Protein AF-A0A176XAB1-F1 (afdb_monomer)

Solvent-accessible surface area (backbone atoms only — not comparable to full-atom values): 5739 Å² total; per-residue (Å²): 133,85,76,80,82,69,44,54,36,73,72,29,60,82,72,71,76,49,93,66,67,41,78,33,95,56,59,44,84,78,23,66,32,68,86,67,48,60,92,61,59,39,44,29,34,32,32,67,84,77,63,50,66,14,38,51,61,60,70,61,45,45,73,74,44,69,91,46,46,40,71,70,46,47,72,27,36,28,30,73,88,79,63,42,63,61,81,31,36,42,28,39,26,55,64,72,130

Sequence (97 aa):
MRHRKSIDLTRAPEPPYVERPKEVGDLYDIAGKFSDLSGWALIGGRCARCEREGWINRDWLEAKFPNAIISELSGKLRCRKCENRGGNRWILGKRHR

Secondary structure (DSSP, 8-state):
--PPP-EETTSPPPPPP-S-PEEES-GGGT-SBGGGS-TTEEEEEE-TTT--EEEE-HHHHHHHSTT-BHHHHHTTEE-SSS---S--EEEEEE---

pLDDT: mean 79.42, std 11.17, range [41.34, 94.5]

Organism: Agrobacterium tumefaciens (NCBI:txid358)

Mean predicted aligned error: 6.34 Å

Radius of gyration: 12.53 Å; Cα contacts (8 Å, |Δi|>4): 186; chains: 1; bounding box: 28×32×32 Å

Foldseek 3Di:
DPDPDADEQVPADDDQDFPDKDWDQACCVVPQDLVRDDPQKWKWKADPPPRRIGTDDSVVVCVRQPPDTRVVRQQRYAYPVVRDRHPITMIIGGRDD

Structure (mmCIF, N/CA/C/O backbone):
data_AF-A0A176XAB1-F1
#
_entry.id   AF-A0A176XAB1-F1
#
loop_
_atom_site.group_PDB
_atom_site.id
_atom_site.type_symbol
_atom_site.label_atom_id
_atom_site.label_alt_id
_atom_site.label_comp_id
_atom_site.label_asym_id
_atom_site.label_entity_id
_atom_site.label_seq_id
_atom_site.pdbx_PDB_ins_code
_atom_site.Cartn_x
_atom_site.Cartn_y
_atom_site.Cartn_z
_atom_site.occupancy
_atom_site.B_iso_or_equiv
_atom_site.auth_seq_id
_atom_site.auth_comp_id
_atom_site.auth_asym_id
_atom_site.auth_atom_id
_atom_site.pdbx_PDB_model_num
ATOM 1 N N . MET A 1 1 ? 6.424 21.472 11.493 1.00 41.34 1 MET A N 1
ATOM 2 C CA . MET A 1 1 ? 6.193 20.007 11.518 1.00 41.34 1 MET A CA 1
ATOM 3 C C . MET A 1 1 ? 5.828 19.539 10.112 1.00 41.34 1 MET A C 1
ATOM 5 O O . MET A 1 1 ? 4.810 19.971 9.590 1.00 41.34 1 MET A O 1
ATOM 9 N N . ARG A 1 2 ? 6.657 18.717 9.448 1.00 49.06 2 ARG A N 1
ATOM 10 C CA . ARG A 1 2 ? 6.286 18.131 8.144 1.00 49.06 2 ARG A CA 1
ATOM 11 C C . ARG A 1 2 ? 5.167 17.119 8.384 1.00 49.06 2 ARG A C 1
ATOM 13 O O . ARG A 1 2 ? 5.390 16.119 9.062 1.00 49.06 2 ARG A O 1
ATOM 20 N N . HIS A 1 3 ? 3.973 17.375 7.854 1.00 55.09 3 HIS A N 1
ATOM 21 C CA . HIS A 1 3 ? 2.874 16.411 7.897 1.00 55.09 3 HIS A CA 1
ATOM 22 C C . HIS A 1 3 ? 3.369 15.070 7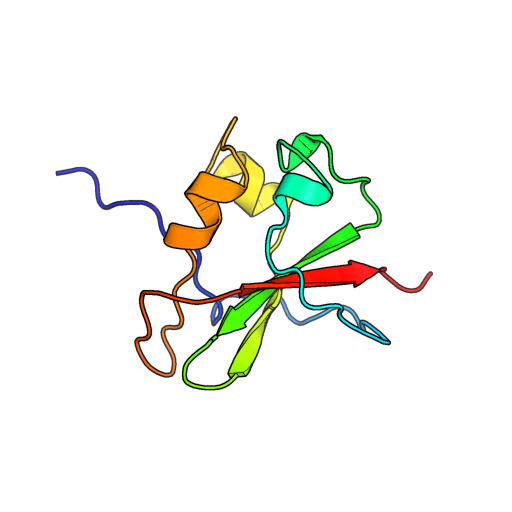.335 1.00 55.09 3 HIS A C 1
ATOM 24 O O . HIS A 1 3 ? 3.904 15.018 6.224 1.00 55.09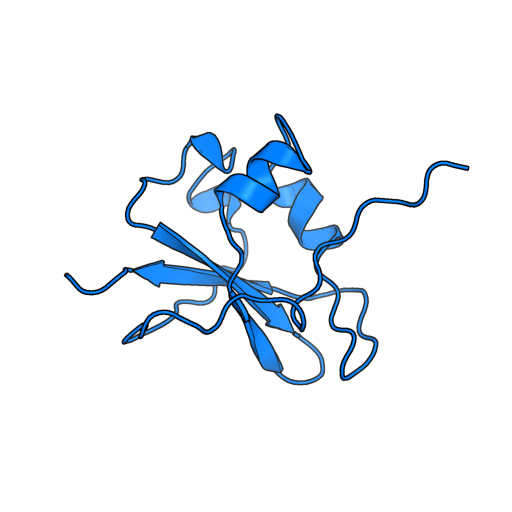 3 HIS A O 1
ATOM 30 N N . ARG A 1 4 ? 3.228 13.980 8.104 1.00 62.09 4 ARG A N 1
ATOM 31 C CA . ARG A 1 4 ? 3.572 12.633 7.625 1.00 62.09 4 ARG A CA 1
ATOM 32 C C . ARG A 1 4 ? 2.759 12.353 6.357 1.00 62.09 4 ARG A C 1
ATOM 34 O O . ARG A 1 4 ? 1.532 12.305 6.401 1.00 62.09 4 ARG A O 1
ATOM 41 N N . LYS A 1 5 ? 3.450 12.180 5.227 1.00 80.19 5 LYS A N 1
ATOM 42 C CA . LYS A 1 5 ? 2.851 11.789 3.944 1.00 80.19 5 LYS A CA 1
ATOM 43 C C . LYS A 1 5 ? 2.076 10.475 4.139 1.00 80.19 5 LYS A C 1
ATOM 45 O O . LYS A 1 5 ? 2.671 9.487 4.555 1.00 80.19 5 LYS A O 1
ATOM 50 N N . SER A 1 6 ? 0.775 10.462 3.847 1.00 86.62 6 SER A N 1
ATOM 51 C CA . SER A 1 6 ? -0.091 9.274 3.932 1.00 86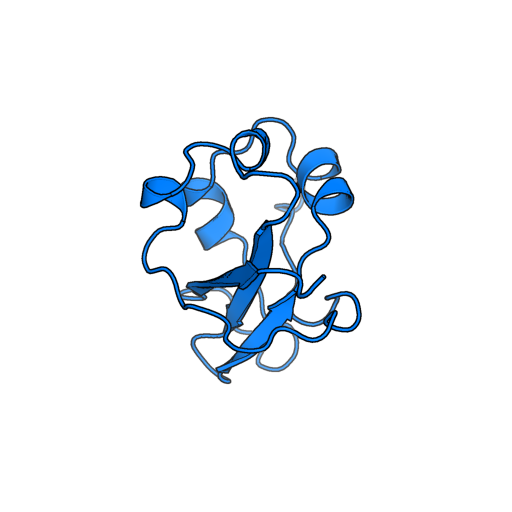.62 6 SER A CA 1
ATOM 52 C C . SER A 1 6 ? -0.551 8.788 2.555 1.00 86.62 6 SER A C 1
ATOM 54 O O . SER A 1 6 ? -0.497 9.538 1.573 1.00 86.62 6 SER A O 1
ATOM 56 N N . ILE A 1 7 ? -0.997 7.535 2.490 1.00 87.81 7 ILE A N 1
ATOM 57 C CA . ILE A 1 7 ? -1.597 6.902 1.311 1.00 87.81 7 ILE A CA 1
ATOM 58 C C . ILE A 1 7 ? -3.094 6.777 1.585 1.00 87.81 7 ILE A C 1
ATOM 60 O O . ILE A 1 7 ? -3.486 6.170 2.577 1.00 87.81 7 ILE A O 1
ATOM 64 N N . ASP A 1 8 ? -3.921 7.404 0.755 1.00 87.88 8 ASP A N 1
ATOM 65 C CA . ASP A 1 8 ? -5.366 7.469 0.966 1.00 87.88 8 ASP A CA 1
ATOM 66 C C . ASP A 1 8 ? -6.094 6.463 0.073 1.00 87.88 8 ASP A C 1
ATOM 68 O O . ASP A 1 8 ? -6.162 6.641 -1.141 1.00 87.88 8 ASP A O 1
ATOM 72 N N . LEU A 1 9 ? -6.677 5.440 0.697 1.00 85.44 9 LEU A N 1
ATOM 73 C CA . LEU A 1 9 ? -7.412 4.367 0.027 1.00 85.44 9 LEU A CA 1
ATOM 74 C C . LEU A 1 9 ? -8.712 4.844 -0.638 1.00 85.44 9 LEU A C 1
ATOM 76 O O . LEU A 1 9 ? -9.322 4.085 -1.380 1.00 85.44 9 LEU A O 1
ATOM 80 N N . THR A 1 10 ? -9.170 6.075 -0.384 1.00 82.69 10 THR A N 1
ATOM 81 C CA . THR A 1 10 ? -10.348 6.639 -1.070 1.00 82.69 10 THR A CA 1
ATOM 82 C C . THR A 1 10 ? -9.997 7.489 -2.284 1.00 82.69 10 THR 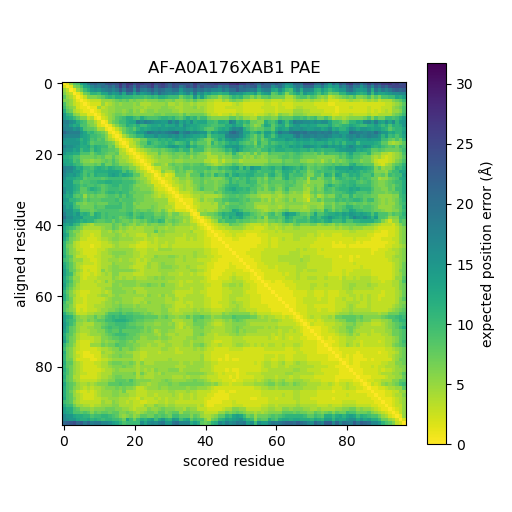A C 1
ATOM 84 O O . THR A 1 10 ? -10.891 7.859 -3.033 1.00 82.69 10 THR A O 1
ATOM 87 N N . ARG A 1 11 ? -8.714 7.822 -2.469 1.00 76.31 11 ARG A N 1
ATOM 88 C CA . ARG A 1 11 ? -8.197 8.576 -3.624 1.00 76.31 11 ARG A CA 1
ATOM 89 C C . ARG A 1 11 ? -7.589 7.673 -4.694 1.00 76.31 11 ARG A C 1
ATOM 91 O O . ARG A 1 11 ? -6.856 8.151 -5.556 1.00 76.31 11 ARG A O 1
ATOM 98 N N . ALA A 1 12 ? -7.865 6.378 -4.601 1.00 66.69 12 ALA A N 1
ATOM 99 C CA . ALA A 1 12 ? -7.461 5.411 -5.597 1.00 66.69 12 ALA A CA 1
ATOM 100 C C . ALA A 1 12 ? -7.942 5.849 -6.991 1.00 66.69 12 ALA A C 1
ATOM 102 O O . ALA A 1 12 ? -9.076 6.326 -7.093 1.00 66.69 12 ALA A O 1
ATOM 103 N N . PRO A 1 13 ? -7.133 5.691 -8.058 1.00 67.69 13 PRO A N 1
ATOM 104 C CA . PRO A 1 13 ? -7.699 5.664 -9.401 1.00 67.69 13 PRO A CA 1
ATOM 105 C C . PRO A 1 13 ? -8.807 4.604 -9.461 1.00 67.69 13 PRO A C 1
ATOM 107 O O . PRO A 1 13 ? -8.795 3.650 -8.671 1.00 67.69 13 PRO A O 1
ATOM 110 N N . GLU A 1 14 ? -9.752 4.757 -10.392 1.00 62.75 14 GLU A N 1
ATOM 111 C CA . GLU A 1 14 ? -10.680 3.665 -10.688 1.00 62.75 14 GLU A CA 1
ATOM 112 C C . GLU A 1 14 ? -9.875 2.374 -10.905 1.00 62.75 14 GLU A C 1
ATOM 114 O O . GLU A 1 14 ? -8.856 2.405 -11.610 1.00 62.75 14 GLU A O 1
ATOM 119 N N . PRO A 1 15 ? -10.265 1.261 -10.255 1.00 59.56 15 PRO A N 1
ATOM 120 C CA . PRO A 1 15 ? -9.586 -0.004 -10.454 1.00 59.56 15 PRO A CA 1
ATOM 121 C C . PRO A 1 15 ? -9.548 -0.325 -11.953 1.00 59.56 15 PRO A C 1
ATOM 123 O O . PRO A 1 15 ? -10.617 -0.384 -12.566 1.00 59.56 15 PRO A O 1
ATOM 126 N N . PRO A 1 16 ? -8.388 -0.621 -12.569 1.00 64.88 16 PRO A N 1
ATOM 127 C CA . PRO A 1 16 ? -8.434 -1.529 -13.706 1.00 64.88 16 PRO A CA 1
ATOM 128 C C . PRO A 1 16 ? -9.099 -2.826 -13.225 1.00 64.88 16 PRO A C 1
ATOM 130 O O . PRO A 1 16 ? -8.923 -3.209 -12.068 1.00 64.88 16 PRO A O 1
ATOM 133 N N . TYR A 1 17 ? -9.876 -3.494 -14.077 1.00 62.78 17 TYR A N 1
ATOM 134 C CA . TYR A 1 17 ? -10.475 -4.777 -13.710 1.00 62.78 17 TYR A CA 1
ATOM 135 C C . TYR A 1 17 ? -9.381 -5.739 -13.211 1.00 62.78 17 TYR A C 1
ATOM 137 O O . TYR A 1 17 ? -8.422 -6.036 -13.931 1.00 62.78 17 TYR A O 1
ATOM 145 N N . VAL A 1 18 ? -9.507 -6.179 -11.956 1.00 68.62 18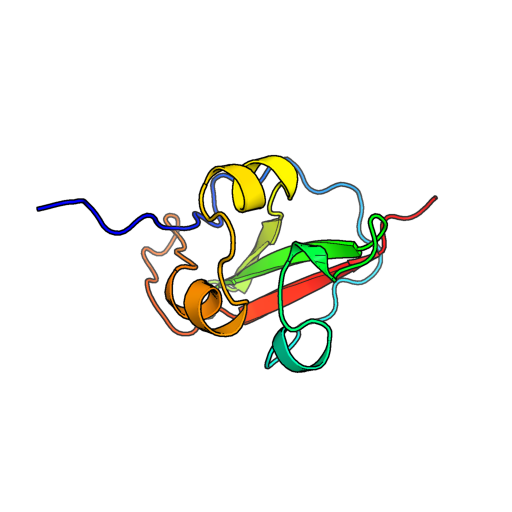 VAL A N 1
ATOM 146 C CA . VAL A 1 18 ? -8.619 -7.156 -11.320 1.00 68.62 18 VAL A CA 1
ATOM 147 C C . VAL A 1 18 ? -9.464 -8.370 -10.998 1.00 68.62 18 VAL A C 1
ATOM 149 O O . VAL A 1 18 ? -10.306 -8.327 -10.109 1.00 68.62 18 VAL A O 1
ATOM 152 N N . GLU A 1 19 ? -9.232 -9.449 -11.733 1.00 60.44 19 GLU A N 1
ATOM 153 C CA . GLU A 1 19 ? -10.073 -10.644 -11.683 1.00 60.44 19 GLU A CA 1
ATOM 154 C C . GLU A 1 19 ? -10.080 -11.279 -10.281 1.00 60.44 19 GLU A C 1
ATOM 156 O O . GLU A 1 19 ? -11.117 -11.733 -9.803 1.00 60.44 19 GLU A O 1
ATOM 161 N N . ARG A 1 20 ? -8.927 -11.270 -9.589 1.00 69.69 20 ARG A N 1
ATOM 162 C CA . ARG A 1 20 ? -8.752 -11.821 -8.233 1.00 69.69 20 ARG A CA 1
ATOM 163 C C . ARG A 1 20 ? -7.649 -11.078 -7.460 1.00 69.69 20 ARG A C 1
ATOM 165 O O . ARG A 1 20 ? -6.490 -11.497 -7.526 1.00 69.69 20 ARG A O 1
ATOM 172 N N . PRO A 1 21 ? -7.956 -9.983 -6.743 1.00 76.31 21 PRO A N 1
ATOM 173 C CA . PRO A 1 21 ? -6.990 -9.375 -5.836 1.00 76.31 21 PRO A CA 1
ATOM 174 C C . PRO A 1 21 ? -6.608 -10.365 -4.729 1.00 76.31 21 PRO A C 1
ATOM 176 O O . PRO A 1 21 ? -7.461 -11.008 -4.118 1.00 76.31 21 PRO A O 1
ATOM 179 N N . LYS A 1 22 ? -5.308 -10.502 -4.476 1.00 81.69 22 LYS A N 1
ATOM 180 C CA . LYS A 1 22 ? -4.761 -11.314 -3.392 1.00 81.69 22 LYS A CA 1
ATOM 181 C C . LYS A 1 22 ? -4.346 -10.394 -2.255 1.00 81.69 22 LYS A C 1
ATOM 183 O O . LYS A 1 22 ? -3.505 -9.516 -2.442 1.00 81.69 22 LYS A O 1
ATOM 188 N N . GLU A 1 23 ? -4.912 -10.611 -1.075 1.00 79.75 23 GLU A N 1
ATOM 189 C CA . GLU A 1 23 ? -4.387 -10.003 0.144 1.00 79.75 23 GLU A CA 1
ATOM 190 C C . GLU A 1 23 ? -3.005 -10.557 0.453 1.00 79.75 23 GLU A C 1
ATOM 192 O O . GLU A 1 23 ? -2.765 -11.766 0.385 1.00 79.75 23 GLU A O 1
ATOM 197 N N . VAL A 1 24 ? -2.104 -9.653 0.812 1.00 79.19 24 VAL A N 1
ATOM 198 C CA . VAL A 1 24 ? -0.756 -9.996 1.238 1.00 79.19 24 VAL A CA 1
ATOM 199 C C . VAL A 1 24 ? -0.574 -9.507 2.663 1.00 79.19 24 VAL A C 1
ATOM 201 O O . VAL A 1 24 ? -0.848 -8.341 2.958 1.00 79.19 24 VAL A O 1
ATOM 204 N N . GLY A 1 25 ? -0.148 -10.413 3.546 1.00 67.12 25 GLY A N 1
ATOM 205 C CA . GLY A 1 25 ? 0.137 -10.090 4.944 1.00 67.12 25 GLY A CA 1
ATOM 206 C C . GLY A 1 25 ? 1.290 -9.098 5.044 1.00 67.12 25 GLY A C 1
ATOM 207 O O . GLY A 1 25 ? 1.123 -8.022 5.618 1.00 67.12 25 GLY A O 1
ATOM 208 N N . ASP A 1 26 ? 2.404 -9.422 4.387 1.00 69.69 26 ASP A N 1
ATOM 209 C CA . ASP A 1 26 ? 3.490 -8.490 4.139 1.00 69.69 26 ASP A CA 1
ATOM 210 C C . ASP A 1 26 ? 3.829 -8.465 2.647 1.00 69.69 26 ASP A C 1
ATOM 212 O O . ASP A 1 26 ? 4.076 -9.485 2.007 1.00 69.69 26 ASP A O 1
ATOM 216 N N . LEU A 1 27 ? 3.807 -7.268 2.073 1.00 71.19 27 LEU A N 1
ATOM 217 C CA . LEU A 1 27 ? 4.213 -7.059 0.691 1.00 71.19 27 LEU A CA 1
ATOM 218 C C . LEU A 1 27 ? 5.756 -7.151 0.567 1.00 71.19 27 LEU A C 1
ATOM 220 O O . LEU A 1 27 ? 6.260 -7.391 -0.528 1.00 71.19 27 LEU A O 1
ATOM 224 N N . TYR A 1 28 ? 6.484 -7.051 1.691 1.00 69.06 28 TYR A N 1
ATOM 225 C CA . TYR A 1 28 ? 7.929 -7.272 1.797 1.00 69.06 28 TYR A CA 1
ATOM 226 C C . TYR A 1 28 ? 8.353 -8.690 1.390 1.00 69.06 28 TYR A C 1
ATOM 228 O O . TYR A 1 28 ? 9.390 -8.855 0.754 1.00 69.06 28 TYR A O 1
ATOM 236 N N . ASP A 1 29 ? 7.516 -9.697 1.666 1.00 69.31 29 ASP A N 1
ATOM 237 C CA . ASP A 1 29 ? 7.768 -11.094 1.276 1.00 69.31 29 ASP A CA 1
ATOM 238 C C . ASP A 1 29 ? 7.776 -11.290 -0.251 1.00 69.31 29 ASP A C 1
ATOM 240 O O . ASP A 1 29 ? 8.242 -12.308 -0.760 1.00 69.31 29 ASP A O 1
ATOM 244 N N . ILE A 1 30 ? 7.235 -10.318 -0.992 1.00 73.06 30 ILE A N 1
ATOM 245 C CA . ILE A 1 30 ? 7.150 -10.323 -2.456 1.00 73.06 30 ILE A CA 1
ATOM 246 C C . ILE A 1 30 ? 8.177 -9.368 -3.065 1.00 73.06 30 ILE A C 1
ATOM 248 O O . ILE A 1 30 ? 8.744 -9.667 -4.114 1.00 73.06 30 ILE A O 1
ATOM 252 N N . ALA A 1 31 ? 8.406 -8.218 -2.432 1.00 71.56 31 ALA A N 1
ATOM 253 C CA . ALA A 1 31 ? 9.358 -7.217 -2.888 1.00 71.56 31 ALA A CA 1
ATOM 254 C C . ALA A 1 31 ? 9.873 -6.373 -1.715 1.00 71.56 31 ALA A C 1
ATOM 256 O O . ALA A 1 31 ? 9.086 -5.885 -0.910 1.00 71.56 31 ALA A O 1
ATOM 257 N N . GLY A 1 32 ? 11.183 -6.120 -1.650 1.00 71.81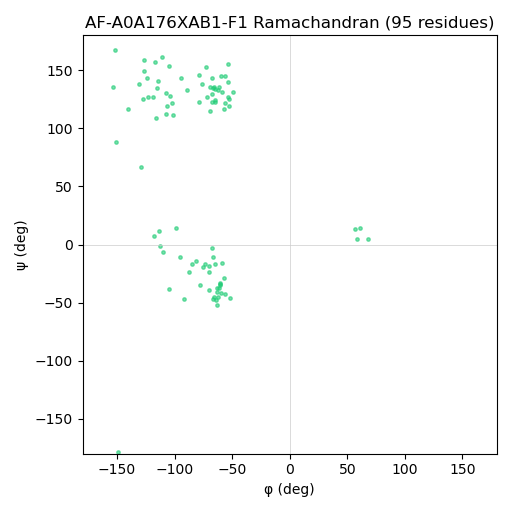 32 GLY A N 1
ATOM 258 C CA . GLY A 1 32 ? 11.759 -5.252 -0.614 1.00 71.81 32 GLY A CA 1
ATOM 259 C C . GLY A 1 32 ? 11.385 -3.776 -0.806 1.00 71.81 32 GLY A C 1
ATOM 260 O O . GLY A 1 32 ? 11.080 -3.060 0.156 1.00 71.81 32 GLY A O 1
ATOM 261 N N . LYS A 1 33 ? 11.363 -3.320 -2.063 1.00 73.50 33 LYS A N 1
ATOM 262 C CA . LYS A 1 33 ? 10.947 -1.974 -2.475 1.00 73.50 33 LYS A CA 1
ATOM 263 C C . LYS A 1 33 ? 9.871 -2.041 -3.551 1.00 73.50 33 LYS A C 1
ATOM 265 O O . LYS A 1 33 ? 9.778 -3.001 -4.309 1.00 73.50 33 LYS A O 1
ATOM 270 N N . PHE A 1 34 ? 9.105 -0.960 -3.693 1.00 72.44 34 PHE A N 1
ATOM 271 C CA . PHE A 1 34 ? 8.119 -0.848 -4.774 1.00 72.44 34 PHE A CA 1
ATOM 272 C C . PHE A 1 34 ? 8.743 -0.924 -6.168 1.00 72.44 34 PHE A C 1
ATOM 274 O O . PHE A 1 34 ? 8.125 -1.501 -7.057 1.00 72.44 34 PHE A O 1
ATOM 281 N N . SER A 1 35 ? 9.971 -0.423 -6.334 1.00 71.94 35 SER A N 1
ATOM 282 C CA . SER A 1 35 ? 10.749 -0.544 -7.572 1.00 71.94 35 SER A CA 1
ATOM 283 C C . SER A 1 35 ? 10.955 -1.995 -8.008 1.00 71.94 35 SER A C 1
ATOM 285 O O . SER A 1 35 ? 11.046 -2.258 -9.204 1.00 71.94 35 SER A O 1
ATOM 287 N N . ASP A 1 36 ? 10.988 -2.928 -7.056 1.00 75.19 36 ASP A N 1
ATOM 288 C CA . ASP A 1 36 ? 11.330 -4.330 -7.303 1.00 75.19 36 ASP A CA 1
ATOM 289 C C . ASP A 1 36 ? 10.107 -5.139 -7.758 1.00 75.19 36 ASP A C 1
ATOM 291 O O . ASP A 1 36 ? 10.244 -6.217 -8.335 1.00 75.19 36 ASP A O 1
ATOM 295 N N . LEU A 1 37 ? 8.892 -4.613 -7.548 1.00 74.69 37 LEU A N 1
ATOM 296 C CA . LEU A 1 37 ? 7.690 -5.208 -8.119 1.00 74.69 37 LEU A CA 1
ATOM 297 C C . LEU A 1 37 ? 7.764 -5.103 -9.643 1.00 74.69 37 LEU A C 1
ATOM 299 O O . LEU A 1 37 ? 8.035 -4.045 -10.210 1.00 74.69 37 LEU A O 1
ATOM 303 N N . SER A 1 38 ? 7.460 -6.188 -10.339 1.00 69.88 38 SER A N 1
ATOM 304 C CA . SER A 1 38 ? 7.334 -6.188 -11.797 1.00 69.88 38 SER A CA 1
ATOM 305 C C . SER A 1 38 ? 6.246 -5.214 -12.271 1.00 69.88 38 SER A C 1
ATOM 307 O O . SER A 1 38 ? 5.200 -5.108 -11.630 1.00 69.88 38 SER A O 1
ATOM 309 N N . GLY A 1 39 ? 6.431 -4.557 -13.421 1.00 68.06 39 GLY A N 1
ATOM 310 C CA . GLY A 1 39 ? 5.495 -3.546 -13.949 1.00 68.06 39 GLY A CA 1
ATOM 311 C C . GLY A 1 39 ? 4.055 -4.024 -14.209 1.00 68.06 39 GLY A C 1
ATOM 312 O O . GLY A 1 39 ? 3.153 -3.203 -14.334 1.00 68.06 39 GLY A O 1
ATOM 313 N N . TRP A 1 40 ? 3.809 -5.338 -14.257 1.00 68.81 40 TRP A N 1
ATOM 314 C CA . TRP A 1 40 ? 2.463 -5.910 -14.397 1.00 68.81 40 TRP A CA 1
ATOM 315 C C . TRP A 1 40 ? 1.673 -5.987 -13.080 1.00 68.81 40 TRP A C 1
ATOM 317 O O . TRP A 1 40 ? 0.461 -6.226 -13.108 1.00 68.81 40 TRP A O 1
ATOM 327 N N . ALA A 1 41 ? 2.341 -5.828 -11.934 1.00 76.38 41 ALA A N 1
ATOM 328 C CA . ALA A 1 41 ? 1.726 -5.953 -10.621 1.00 76.38 41 ALA A CA 1
ATOM 329 C C . ALA A 1 41 ? 0.947 -4.679 -10.272 1.00 76.38 41 ALA A C 1
ATOM 331 O O . ALA A 1 41 ? 1.496 -3.577 -10.237 1.00 76.38 41 ALA A O 1
ATOM 332 N N . LEU A 1 42 ? -0.342 -4.845 -9.991 1.00 83.50 42 LEU A N 1
ATOM 333 C CA . LEU A 1 42 ? -1.190 -3.801 -9.436 1.00 83.50 42 LEU A CA 1
ATOM 334 C C . LEU A 1 42 ? -1.103 -3.866 -7.918 1.00 83.50 42 LEU A C 1
ATOM 336 O O . LEU A 1 42 ? -1.244 -4.937 -7.337 1.00 83.50 42 LEU A O 1
ATOM 340 N N . ILE A 1 43 ? -0.909 -2.722 -7.278 1.00 86.06 43 ILE A N 1
ATOM 341 C CA . ILE A 1 43 ? -0.848 -2.608 -5.821 1.00 86.06 43 ILE A CA 1
ATOM 342 C C . ILE A 1 43 ? -2.024 -1.787 -5.319 1.00 86.06 43 ILE A C 1
ATOM 344 O O . ILE A 1 43 ? -2.406 -0.776 -5.909 1.00 86.06 43 ILE A O 1
ATOM 348 N N . GLY A 1 44 ? -2.591 -2.203 -4.203 1.00 89.38 44 GLY A N 1
ATOM 349 C CA . GLY A 1 44 ? -3.625 -1.460 -3.508 1.00 89.38 44 GLY A CA 1
ATOM 350 C C . GLY A 1 44 ? -3.549 -1.711 -2.017 1.00 89.38 44 GLY A C 1
ATOM 351 O O . GLY A 1 44 ? -2.699 -2.458 -1.534 1.00 89.38 44 GLY A O 1
ATOM 352 N N . GLY A 1 45 ? -4.466 -1.109 -1.275 1.00 90.56 45 GLY A N 1
ATOM 353 C CA . GLY A 1 45 ? -4.677 -1.464 0.118 1.00 90.56 45 GLY A CA 1
ATOM 354 C C . GLY A 1 45 ? -6.130 -1.798 0.406 1.00 90.56 45 GLY A C 1
ATOM 355 O O . GLY A 1 45 ? -7.039 -1.221 -0.190 1.00 90.56 45 GLY A O 1
ATOM 356 N N . ARG A 1 46 ? -6.333 -2.696 1.366 1.00 91.31 46 ARG A N 1
ATOM 357 C CA . ARG A 1 46 ? -7.632 -3.027 1.942 1.00 91.31 46 ARG A CA 1
ATOM 358 C C . ARG A 1 46 ? -7.732 -2.467 3.349 1.00 91.31 46 ARG A C 1
ATOM 360 O O . ARG A 1 46 ? -6.851 -2.655 4.194 1.00 91.31 46 ARG A O 1
ATOM 367 N N . CYS A 1 47 ? -8.826 -1.768 3.619 1.00 92.88 47 CYS A N 1
ATOM 368 C CA . CYS A 1 47 ? -9.086 -1.238 4.941 1.00 92.88 47 CYS A CA 1
ATOM 369 C C . CYS A 1 47 ? -9.452 -2.360 5.917 1.00 92.88 47 CYS A C 1
ATOM 371 O O . CYS A 1 47 ? -10.405 -3.088 5.671 1.00 92.88 47 CYS A O 1
ATOM 373 N N . ALA A 1 48 ? -8.781 -2.459 7.065 1.00 93.06 48 ALA A N 1
ATOM 374 C CA . ALA A 1 48 ? -9.152 -3.461 8.072 1.00 93.06 48 ALA A CA 1
ATOM 375 C C . ALA A 1 48 ? -10.483 -3.178 8.784 1.00 93.06 48 ALA A C 1
ATOM 377 O O . ALA A 1 48 ? -11.052 -4.084 9.376 1.00 93.06 48 ALA A O 1
ATOM 378 N N . ARG A 1 49 ? -10.985 -1.936 8.731 1.00 94.50 49 ARG A N 1
ATOM 379 C CA . ARG A 1 49 ? -12.225 -1.540 9.417 1.00 94.50 49 ARG A CA 1
ATOM 380 C C . ARG A 1 49 ? -13.472 -1.674 8.548 1.00 94.50 49 ARG A C 1
ATOM 382 O O . ARG A 1 49 ? -14.494 -2.132 9.030 1.00 94.50 49 ARG A O 1
ATOM 389 N N . CYS A 1 50 ? -13.423 -1.188 7.309 1.00 93.94 50 CYS A N 1
ATOM 390 C CA . CYS A 1 50 ? -14.592 -1.160 6.418 1.00 93.94 50 CYS A CA 1
ATOM 391 C C . CYS A 1 50 ? -14.410 -1.997 5.154 1.00 93.94 50 CYS A C 1
ATOM 393 O O . CYS A 1 50 ? -15.207 -1.864 4.231 1.00 93.94 50 CYS A O 1
ATOM 395 N N . GLU A 1 51 ? -13.313 -2.754 5.081 1.00 91.19 51 GLU A N 1
ATOM 396 C CA . GLU A 1 51 ? -12.966 -3.664 3.983 1.00 91.19 51 GLU A CA 1
ATOM 397 C C . GLU A 1 51 ? -12.852 -3.025 2.600 1.00 91.19 51 GLU A C 1
ATOM 399 O O . GLU A 1 51 ? -12.581 -3.708 1.620 1.00 91.19 51 GLU A O 1
ATOM 404 N N . ARG A 1 52 ? -12.973 -1.696 2.514 1.00 89.12 52 ARG A N 1
ATOM 405 C CA . ARG A 1 52 ? -12.788 -0.958 1.272 1.00 89.12 52 ARG A CA 1
ATOM 406 C C . ARG A 1 52 ? -11.393 -1.204 0.721 1.00 89.12 52 ARG A C 1
ATOM 408 O O . ARG A 1 52 ? -10.398 -0.981 1.414 1.00 89.12 52 ARG A O 1
ATOM 415 N N . GLU A 1 53 ? -11.362 -1.518 -0.559 1.00 89.25 53 GLU A N 1
ATOM 416 C CA . GLU A 1 53 ? -10.153 -1.584 -1.357 1.00 89.25 53 GLU A CA 1
ATOM 417 C C . GLU A 1 53 ? -9.919 -0.257 -2.084 1.00 89.25 53 GLU A C 1
ATOM 419 O O . GLU A 1 53 ? -10.859 0.432 -2.495 1.00 89.25 53 GLU A O 1
ATOM 424 N N . GLY A 1 54 ? -8.650 0.117 -2.196 1.00 88.31 54 GLY A N 1
ATOM 425 C CA . GLY A 1 54 ? -8.198 1.265 -2.964 1.00 88.31 54 GLY A CA 1
ATOM 426 C C . GLY A 1 54 ? -6.900 0.929 -3.679 1.00 88.31 54 GLY A C 1
ATOM 427 O O . GLY A 1 54 ? -5.890 0.664 -3.025 1.00 88.31 54 GLY A O 1
ATOM 428 N N . TRP A 1 55 ? -6.928 0.945 -5.009 1.00 87.69 55 TRP A N 1
ATOM 429 C CA . TRP A 1 55 ? -5.739 0.766 -5.837 1.00 87.69 55 TRP A CA 1
ATOM 430 C C . TRP A 1 55 ? -4.845 1.995 -5.780 1.00 87.69 55 TRP A C 1
ATOM 432 O O . TRP A 1 55 ? -5.285 3.105 -5.492 1.00 87.69 55 TRP A O 1
ATOM 442 N N . ILE A 1 56 ? -3.555 1.799 -5.996 1.00 85.56 56 ILE A N 1
ATOM 443 C CA . ILE A 1 56 ? -2.553 2.842 -5.844 1.00 85.56 56 ILE A CA 1
ATOM 444 C C . ILE A 1 56 ? -1.815 2.965 -7.168 1.00 85.56 56 ILE A C 1
ATOM 446 O O . ILE A 1 56 ? -1.299 1.987 -7.705 1.00 85.56 56 ILE A O 1
ATOM 450 N N . ASN A 1 57 ? -1.761 4.188 -7.695 1.00 82.19 57 ASN A N 1
ATOM 451 C CA . ASN A 1 57 ? -0.907 4.490 -8.832 1.00 82.19 57 ASN A CA 1
ATOM 452 C C . ASN A 1 57 ? 0.561 4.387 -8.384 1.00 82.19 57 ASN A C 1
ATOM 454 O O . ASN A 1 57 ? 0.976 5.065 -7.438 1.00 82.19 57 ASN A O 1
ATOM 458 N N . ARG A 1 58 ? 1.321 3.527 -9.065 1.00 79.94 58 ARG A N 1
ATOM 459 C CA . ARG A 1 58 ? 2.723 3.252 -8.754 1.00 79.94 58 ARG A CA 1
ATOM 460 C C . ARG A 1 58 ? 3.614 4.473 -8.953 1.00 79.94 58 ARG A C 1
ATOM 462 O O . ARG A 1 58 ? 4.343 4.815 -8.031 1.00 79.94 58 ARG A O 1
ATOM 469 N N . ASP A 1 59 ? 3.499 5.160 -10.084 1.00 80.94 59 ASP A N 1
ATOM 470 C CA . ASP A 1 59 ? 4.306 6.345 -10.397 1.00 80.94 59 ASP A CA 1
ATOM 471 C C . ASP A 1 59 ? 4.094 7.441 -9.346 1.00 80.94 59 ASP A C 1
ATOM 473 O O . ASP A 1 59 ? 5.038 8.051 -8.845 1.00 80.94 59 ASP A O 1
ATOM 477 N N . TRP A 1 60 ? 2.840 7.642 -8.928 1.00 84.44 60 TRP A N 1
ATOM 478 C CA . TRP A 1 60 ? 2.512 8.557 -7.837 1.00 84.44 60 TRP A CA 1
ATOM 479 C C . TRP A 1 60 ? 3.133 8.119 -6.509 1.00 84.44 60 TRP A C 1
ATOM 481 O O . TRP A 1 60 ? 3.608 8.960 -5.741 1.00 84.44 60 TRP A O 1
ATOM 491 N N . LEU A 1 61 ? 3.114 6.818 -6.210 1.00 83.38 61 LEU A N 1
ATOM 492 C CA . LEU A 1 61 ? 3.667 6.278 -4.974 1.00 83.38 61 LEU A CA 1
ATOM 493 C C . LEU A 1 61 ? 5.191 6.437 -4.934 1.00 83.38 61 LEU A C 1
ATOM 495 O O . LEU A 1 61 ? 5.705 6.941 -3.936 1.00 83.38 61 LEU A O 1
ATOM 499 N N . GLU A 1 62 ? 5.885 6.082 -6.015 1.00 82.75 62 GLU A N 1
ATOM 500 C CA . GLU A 1 62 ? 7.337 6.222 -6.162 1.00 82.75 62 GLU A CA 1
ATOM 501 C C . GLU A 1 62 ? 7.763 7.695 -6.099 1.00 82.75 62 GLU A C 1
ATOM 503 O O . GLU A 1 62 ? 8.659 8.046 -5.330 1.00 82.75 62 GLU A O 1
ATOM 508 N N . ALA A 1 63 ? 7.052 8.591 -6.795 1.00 84.44 63 ALA A N 1
ATOM 509 C CA . ALA A 1 63 ? 7.309 10.031 -6.728 1.00 84.44 63 ALA A CA 1
ATOM 510 C C . ALA A 1 63 ? 7.073 10.604 -5.318 1.00 84.44 63 ALA A C 1
ATOM 512 O O . ALA A 1 63 ? 7.794 11.490 -4.846 1.00 84.44 63 ALA A O 1
ATOM 513 N N . LYS A 1 64 ? 6.053 10.112 -4.606 1.00 86.12 64 LYS A N 1
ATOM 514 C CA . LYS A 1 64 ? 5.709 10.604 -3.266 1.00 86.12 64 LYS A CA 1
ATOM 515 C C . LYS A 1 64 ? 6.630 10.054 -2.178 1.00 86.12 64 LYS A C 1
ATOM 517 O O . LYS A 1 64 ? 6.911 10.782 -1.211 1.00 86.12 64 LYS A O 1
ATOM 522 N N . PHE A 1 65 ? 7.070 8.809 -2.322 1.00 86.44 65 PHE A N 1
ATOM 523 C CA . PHE A 1 65 ? 7.874 8.050 -1.369 1.00 86.44 65 PHE A CA 1
ATOM 524 C C . PHE A 1 65 ? 9.105 7.433 -2.059 1.00 86.44 65 PHE A C 1
ATOM 526 O O . PHE A 1 65 ? 9.209 6.208 -2.151 1.00 86.44 65 PHE A O 1
ATOM 533 N N . PRO A 1 66 ? 10.058 8.264 -2.518 1.00 81.06 66 PRO A N 1
ATOM 534 C CA . PRO A 1 66 ? 11.262 7.758 -3.163 1.00 81.06 66 PRO A CA 1
ATOM 535 C C . PRO A 1 66 ? 12.058 6.893 -2.179 1.00 81.06 66 PRO A C 1
ATOM 537 O O . PRO A 1 66 ? 12.235 7.278 -1.021 1.00 81.06 66 PRO A O 1
ATOM 540 N N . ASN A 1 67 ? 12.535 5.734 -2.641 1.00 79.75 67 ASN A N 1
ATOM 541 C CA . ASN A 1 67 ? 13.318 4.759 -1.865 1.00 79.75 67 ASN A CA 1
ATOM 542 C C . ASN A 1 67 ? 12.614 4.151 -0.638 1.00 79.75 67 ASN A C 1
ATOM 544 O O . ASN A 1 67 ? 13.285 3.556 0.204 1.00 79.75 67 ASN A O 1
ATOM 548 N N . ALA A 1 68 ? 11.293 4.293 -0.508 1.00 79.69 68 ALA A N 1
ATOM 549 C CA . ALA A 1 68 ? 10.591 3.758 0.652 1.00 79.69 68 ALA A CA 1
ATOM 550 C C . ALA A 1 68 ? 10.559 2.226 0.650 1.00 79.69 68 ALA A C 1
ATOM 552 O O . ALA A 1 68 ? 10.252 1.591 -0.363 1.00 79.69 68 ALA A O 1
ATOM 553 N N . ILE A 1 69 ? 10.828 1.657 1.823 1.00 79.94 69 ILE A N 1
ATOM 554 C CA . ILE A 1 69 ? 10.674 0.229 2.077 1.00 79.94 69 ILE A CA 1
ATOM 555 C C . ILE A 1 69 ? 9.183 -0.055 2.253 1.00 79.94 69 ILE A C 1
ATOM 557 O O . ILE A 1 69 ? 8.452 0.705 2.894 1.00 79.94 69 ILE A O 1
ATOM 561 N N . ILE A 1 70 ? 8.723 -1.158 1.671 1.00 77.62 70 ILE A N 1
ATOM 562 C CA . ILE A 1 70 ? 7.308 -1.533 1.660 1.00 77.62 70 ILE A CA 1
ATOM 563 C C . ILE A 1 70 ? 6.709 -1.627 3.078 1.00 77.62 70 ILE A C 1
ATOM 565 O O . ILE A 1 70 ? 5.622 -1.091 3.322 1.00 77.62 70 ILE A O 1
ATOM 569 N N . SER A 1 71 ? 7.442 -2.209 4.030 1.00 78.00 71 SER A N 1
ATOM 570 C CA . SER A 1 71 ? 7.015 -2.352 5.430 1.00 78.00 71 SER A CA 1
ATOM 571 C C . SER A 1 71 ? 6.749 -1.005 6.121 1.00 78.00 71 SER A C 1
ATOM 573 O O . SER A 1 71 ? 5.792 -0.864 6.887 1.00 78.00 71 SER A O 1
ATOM 575 N N . GLU A 1 72 ? 7.512 0.042 5.786 1.00 82.62 72 GLU A N 1
ATOM 576 C CA . GLU A 1 72 ? 7.295 1.400 6.300 1.00 82.62 72 GLU A CA 1
ATOM 577 C C . GLU A 1 72 ? 6.026 2.054 5.738 1.00 82.62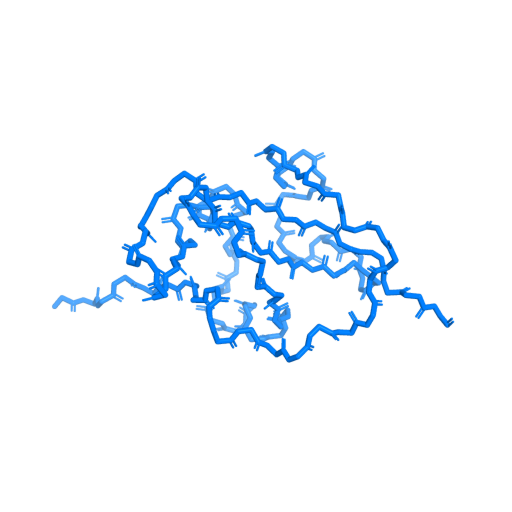 72 GLU A C 1
ATOM 579 O O . GLU A 1 72 ? 5.481 2.991 6.336 1.00 82.62 72 GLU A O 1
ATOM 584 N N . LEU A 1 73 ? 5.561 1.604 4.569 1.00 84.56 73 LEU A N 1
ATOM 585 C CA . LEU A 1 73 ? 4.392 2.150 3.885 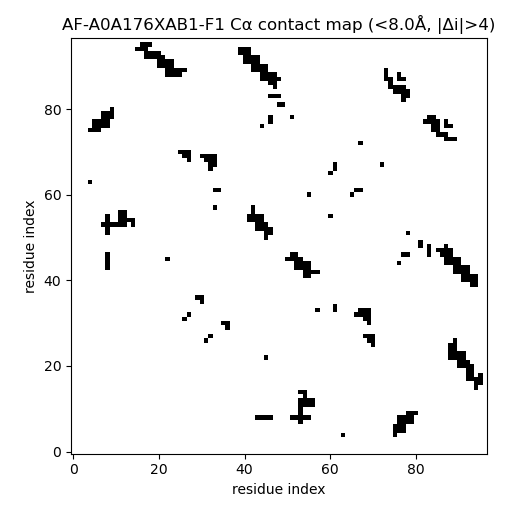1.00 84.56 73 LEU A CA 1
ATOM 586 C C . LEU A 1 73 ? 3.083 1.493 4.334 1.00 84.56 73 LEU A C 1
ATOM 588 O O . LEU A 1 73 ? 2.052 2.171 4.303 1.00 84.56 73 LEU A O 1
ATOM 592 N N . SER A 1 74 ? 3.112 0.262 4.859 1.00 83.81 74 SER A N 1
ATOM 593 C CA . SER A 1 74 ? 1.952 -0.392 5.496 1.00 83.81 74 SER A CA 1
ATOM 594 C C . SER A 1 74 ? 1.336 0.509 6.572 1.00 83.81 74 SER A C 1
ATOM 596 O O . SER A 1 74 ? 0.139 0.811 6.574 1.00 83.81 74 SER A O 1
ATOM 598 N N . GLY A 1 75 ? 2.194 1.085 7.419 1.00 86.88 75 GLY A N 1
ATOM 599 C CA . GLY A 1 75 ? 1.815 2.046 8.452 1.00 86.88 75 GLY A CA 1
ATOM 600 C C . GLY A 1 75 ? 1.314 3.395 7.929 1.00 86.88 75 GLY A C 1
ATOM 601 O O . GLY A 1 75 ? 0.916 4.231 8.742 1.00 86.88 75 GLY A O 1
ATOM 602 N N . LYS A 1 76 ? 1.297 3.643 6.610 1.00 89.19 76 LYS A N 1
ATOM 603 C CA . LYS A 1 76 ? 0.852 4.900 5.969 1.00 89.19 76 LYS A CA 1
ATOM 604 C C . LYS A 1 76 ? -0.460 4.772 5.201 1.00 89.19 76 LYS A C 1
ATOM 606 O O . LYS A 1 76 ? -0.995 5.804 4.791 1.00 89.19 76 LYS A O 1
ATOM 611 N N . LEU A 1 77 ? -1.001 3.563 5.062 1.00 90.12 77 LEU A N 1
ATOM 612 C CA . LEU A 1 77 ? -2.324 3.313 4.493 1.00 90.12 77 LEU A CA 1
ATOM 613 C C . LEU A 1 77 ? -3.412 3.916 5.395 1.00 90.12 77 LEU A C 1
ATOM 615 O O . LEU A 1 77 ? -3.487 3.610 6.588 1.00 90.12 77 LEU A O 1
ATOM 619 N N . ARG A 1 78 ? -4.264 4.783 4.850 1.00 92.44 78 ARG A N 1
ATOM 620 C CA . ARG A 1 78 ? -5.360 5.466 5.555 1.00 92.44 78 ARG A CA 1
ATOM 621 C C . ARG A 1 78 ? -6.648 5.323 4.762 1.00 92.44 78 ARG A C 1
ATOM 623 O O . ARG A 1 78 ? -6.643 5.498 3.551 1.00 92.44 78 ARG A O 1
ATOM 630 N N . CYS A 1 79 ? -7.758 5.066 5.444 1.00 92.56 79 CYS A N 1
ATOM 631 C CA . CYS A 1 79 ? -9.077 5.089 4.826 1.00 92.56 79 CYS A CA 1
ATOM 632 C C . CYS A 1 79 ? -9.826 6.331 5.301 1.00 92.56 79 CYS A C 1
ATOM 634 O O . CYS A 1 79 ? -10.188 6.405 6.471 1.00 92.56 79 CYS A O 1
ATOM 636 N N . ARG A 1 80 ? -10.084 7.304 4.420 1.00 90.50 80 ARG A N 1
ATOM 637 C CA . ARG A 1 80 ? -10.874 8.490 4.795 1.00 90.50 80 ARG A CA 1
ATOM 638 C C . ARG A 1 80 ? -12.375 8.226 4.913 1.00 90.50 80 ARG A C 1
ATOM 640 O O . ARG A 1 80 ? -13.044 8.977 5.602 1.00 90.50 80 ARG A O 1
ATOM 647 N N . LYS A 1 81 ? -12.897 7.142 4.321 1.00 91.25 81 LYS A N 1
ATOM 648 C CA . LYS A 1 81 ? -14.327 6.784 4.417 1.00 91.25 81 LYS A CA 1
ATOM 649 C C . LYS A 1 81 ? -14.747 6.405 5.839 1.00 91.25 81 LYS A C 1
ATOM 651 O O . LYS A 1 81 ? -15.812 6.802 6.278 1.00 91.25 81 LYS A O 1
ATOM 656 N N . CYS A 1 82 ? -13.946 5.588 6.522 1.00 93.00 82 CYS A N 1
ATOM 657 C CA . CYS A 1 82 ? -14.216 5.132 7.894 1.00 93.00 82 CYS A CA 1
ATOM 658 C C . CYS A 1 82 ? -13.190 5.672 8.901 1.00 93.00 82 CYS A C 1
ATOM 660 O O . CYS A 1 82 ? -13.079 5.159 10.015 1.00 93.00 82 CYS A O 1
ATOM 662 N N . GLU A 1 83 ? -12.382 6.638 8.462 1.00 93.00 83 GLU A N 1
ATOM 663 C CA . GLU A 1 83 ? -11.312 7.297 9.217 1.00 93.00 83 GLU A CA 1
ATOM 664 C C . GLU A 1 83 ? -10.231 6.366 9.789 1.00 93.00 83 GLU A C 1
ATOM 666 O O . GLU A 1 83 ? -9.409 6.793 10.601 1.00 93.00 83 GLU A O 1
ATOM 671 N N . ASN A 1 84 ? -10.175 5.103 9.352 1.00 93.31 84 ASN A N 1
ATOM 672 C CA . ASN A 1 84 ? -9.223 4.142 9.889 1.00 93.31 84 ASN A CA 1
ATOM 673 C C . ASN A 1 84 ? -7.776 4.507 9.525 1.00 93.31 84 ASN A C 1
ATOM 675 O O . ASN A 1 84 ? -7.434 4.715 8.351 1.00 93.31 84 ASN A O 1
ATOM 679 N N . ARG A 1 85 ? -6.909 4.525 10.545 1.00 91.81 85 ARG A N 1
ATOM 680 C CA . ARG A 1 85 ? -5.508 4.944 10.428 1.00 91.81 85 ARG A CA 1
ATOM 681 C C . ARG A 1 85 ? -4.480 3.828 10.625 1.00 91.81 85 ARG A C 1
ATOM 683 O O . ARG A 1 85 ? -3.295 4.117 10.505 1.00 91.81 85 ARG A O 1
ATOM 690 N N . GLY A 1 86 ? -4.891 2.593 10.903 1.00 89.50 86 GLY A N 1
ATOM 691 C CA . GLY A 1 86 ? -3.970 1.488 11.189 1.00 89.50 86 GLY A CA 1
ATOM 692 C C . GLY A 1 86 ? -4.535 0.121 10.815 1.00 89.50 86 GLY A C 1
ATOM 693 O O . GLY A 1 86 ? -5.716 0.002 10.502 1.00 89.50 86 GLY A O 1
ATOM 694 N N . GLY A 1 87 ? -3.675 -0.900 10.792 1.00 88.94 87 GLY A N 1
ATOM 695 C CA . GLY A 1 87 ? -4.059 -2.287 10.491 1.00 88.94 87 GLY A CA 1
ATOM 696 C C . GLY A 1 87 ? -4.513 -2.548 9.050 1.00 88.94 87 GLY A C 1
ATOM 697 O O . GLY A 1 87 ? -4.943 -3.650 8.742 1.00 88.94 87 GLY A O 1
ATOM 698 N N . ASN A 1 88 ? -4.446 -1.558 8.157 1.00 91.06 88 ASN A N 1
ATOM 699 C CA . ASN A 1 88 ? -4.789 -1.743 6.748 1.00 91.06 88 ASN A CA 1
ATOM 700 C C . ASN A 1 88 ? -3.760 -2.663 6.070 1.00 91.06 88 ASN A C 1
ATOM 702 O O . ASN A 1 88 ? -2.570 -2.584 6.372 1.00 91.06 88 ASN A O 1
ATOM 706 N N . ARG A 1 89 ? -4.232 -3.510 5.155 1.00 90.31 89 ARG A N 1
ATOM 707 C CA . ARG A 1 89 ? -3.446 -4.562 4.495 1.00 90.31 89 ARG A CA 1
ATOM 708 C C . ARG A 1 89 ? -3.109 -4.177 3.063 1.00 90.31 89 ARG A C 1
ATOM 710 O O . ARG A 1 89 ? -3.865 -3.428 2.446 1.00 90.31 89 ARG A O 1
ATOM 717 N N . TRP A 1 90 ? -2.014 -4.708 2.532 1.00 90.19 90 TRP A N 1
ATOM 718 C CA . TRP A 1 90 ? -1.722 -4.611 1.105 1.00 90.19 90 TRP A CA 1
ATOM 719 C C . TRP A 1 90 ? -2.540 -5.637 0.323 1.00 90.19 90 TRP A C 1
ATOM 721 O O . TRP A 1 90 ? -2.791 -6.748 0.788 1.00 90.19 90 TRP A O 1
ATOM 731 N N . ILE A 1 91 ? -2.938 -5.256 -0.884 1.00 88.75 91 ILE A N 1
ATOM 732 C CA . ILE A 1 91 ? -3.503 -6.163 -1.879 1.00 88.75 91 ILE A CA 1
ATOM 733 C C . ILE A 1 91 ? -2.678 -6.077 -3.156 1.00 88.75 91 ILE A C 1
ATOM 735 O O . ILE A 1 91 ? -2.211 -5.002 -3.542 1.00 88.75 91 ILE A O 1
ATOM 739 N N . LEU A 1 92 ? -2.512 -7.221 -3.808 1.00 86.81 92 LEU A N 1
ATOM 740 C CA . LEU A 1 92 ? -1.887 -7.341 -5.113 1.00 86.81 92 LEU A CA 1
ATOM 741 C C . LEU A 1 92 ? -2.900 -7.829 -6.135 1.00 86.81 92 LEU A C 1
ATOM 743 O O . LEU A 1 92 ? -3.633 -8.786 -5.908 1.00 86.81 92 LEU A O 1
ATOM 747 N N . GLY A 1 93 ? -2.895 -7.188 -7.288 1.00 82.06 93 GLY A N 1
ATOM 748 C CA . GLY A 1 93 ? -3.610 -7.614 -8.472 1.00 82.06 93 GLY A CA 1
ATOM 749 C C . GLY A 1 93 ? -2.634 -7.925 -9.592 1.00 82.06 93 GLY A C 1
ATOM 750 O O . GLY A 1 93 ? -1.524 -7.395 -9.649 1.00 82.06 93 GLY A O 1
ATOM 751 N N . LYS A 1 94 ? -3.073 -8.751 -10.531 1.00 75.81 94 LYS A N 1
ATOM 752 C CA . LYS A 1 94 ? -2.441 -8.848 -11.842 1.00 75.81 94 LYS A CA 1
ATOM 753 C C . LYS A 1 94 ? -3.338 -8.115 -12.823 1.00 75.81 94 LYS A C 1
ATOM 755 O O . LYS A 1 94 ? -4.537 -8.383 -12.859 1.00 75.81 94 LYS A O 1
ATOM 760 N N . ARG A 1 95 ? -2.775 -7.181 -13.592 1.00 67.44 95 ARG A N 1
ATOM 761 C CA . ARG A 1 95 ? -3.524 -6.565 -14.689 1.00 67.44 95 ARG A CA 1
ATOM 762 C C . ARG A 1 95 ? -3.828 -7.659 -15.715 1.00 67.44 95 ARG A C 1
ATOM 764 O O . ARG A 1 95 ? -2.899 -8.324 -16.176 1.00 67.44 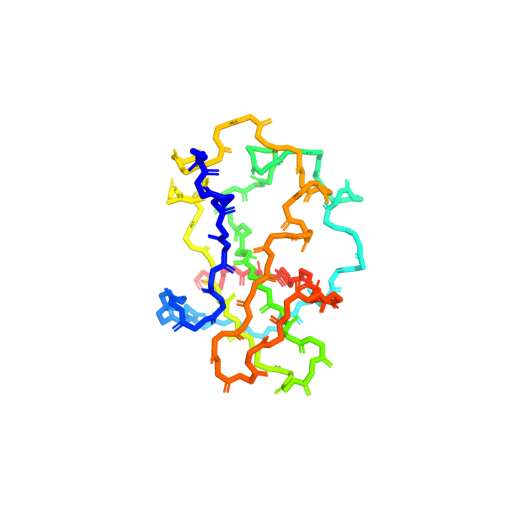95 ARG A O 1
ATOM 771 N N . HIS A 1 96 ? -5.103 -7.878 -16.024 1.00 60.84 96 HIS A N 1
ATOM 772 C CA . HIS A 1 96 ? -5.471 -8.756 -17.132 1.00 60.84 96 HIS A CA 1
ATOM 773 C C . HIS A 1 96 ? -5.003 -8.094 -18.438 1.00 60.84 96 HIS A C 1
ATOM 775 O O . HIS A 1 96 ? -5.129 -6.874 -18.584 1.00 60.84 96 HIS A O 1
ATOM 781 N N . ARG A 1 97 ? -4.373 -8.874 -19.323 1.00 56.00 97 ARG A N 1
ATOM 782 C CA . ARG A 1 97 ? -3.943 -8.415 -20.652 1.00 56.00 97 ARG A CA 1
ATOM 783 C C . ARG A 1 97 ? -5.135 -8.355 -21.596 1.00 56.00 97 ARG A C 1
ATOM 785 O O . ARG A 1 97 ? -6.029 -9.213 -21.429 1.00 56.00 97 ARG A O 1
#